Protein AF-A0A820SQB2-F1 (afdb_monomer_lite)

Foldseek 3Di:
DEAEAEAEPPDDPVRSVVSVVVVVVVCVVVVNPYDYHYHYQPDQPQVVQVVVVHGNDDDDDVVVVPDPVPPDFQKKWKWWWACVVVRTDIDTDDIHPRDDPVVDDLQTWMWIDRPVDIDIDHRVNHDPVRVVCRVVVNVVVD

Radius of gyration: 19.76 Å; chains: 1; bounding box: 41×33×50 Å

InterPro domains:
  IPR007122 Villin/Gelsolin [PTHR11977] (5-141)
  IPR007123 Gelsolin-like domain [PF00626] (3-49)
  IPR007123 Gelsolin-like domain [PF00626] (102-141)
  IPR029006 ADF-H/Gelsolin-like domain superfamily [G3DSA:3.40.20.10] (2-68)
  IPR029006 ADF-H/Gelsolin-like domain superfamily [G3DSA:3.40.20.10] (69-142)

Structure (mmCIF, N/CA/C/O backbone):
data_AF-A0A820SQB2-F1
#
_entry.id   AF-A0A820SQB2-F1
#
loop_
_atom_site.group_PDB
_atom_site.id
_atom_site.type_symbol
_atom_site.label_atom_id
_atom_site.label_alt_id
_atom_site.label_comp_id
_atom_site.label_asym_id
_atom_site.label_entity_id
_atom_site.label_seq_id
_atom_site.pdbx_PDB_ins_code
_atom_site.Cartn_x
_atom_site.Cartn_y
_atom_site.Cartn_z
_atom_site.occupancy
_atom_site.B_iso_or_equiv
_atom_site.auth_seq_id
_atom_site.auth_comp_id
_atom_site.auth_asym_id
_atom_site.auth_atom_id
_atom_site.pdbx_PDB_model_num
ATOM 1 N N . LEU A 1 1 ? -8.828 -17.509 5.887 1.00 84.75 1 LEU A N 1
ATOM 2 C CA . LEU A 1 1 ? -7.996 -16.312 6.184 1.00 84.75 1 LEU A CA 1
ATOM 3 C C . LEU A 1 1 ? -8.934 -15.276 6.796 1.00 84.75 1 LEU A C 1
ATOM 5 O O . LEU A 1 1 ? -10.084 -15.296 6.402 1.00 84.75 1 LEU A O 1
ATOM 9 N N . ILE A 1 2 ? -8.530 -14.451 7.766 1.00 91.88 2 ILE A N 1
ATOM 10 C CA . ILE A 1 2 ? -9.447 -13.458 8.368 1.00 91.88 2 ILE A CA 1
ATOM 11 C C . ILE A 1 2 ? -8.832 -12.067 8.264 1.00 91.88 2 ILE A C 1
ATOM 13 O O . ILE A 1 2 ? -7.654 -11.896 8.581 1.00 91.88 2 ILE A O 1
ATOM 17 N N . LEU A 1 3 ? -9.624 -11.099 7.815 1.00 93.12 3 LEU A N 1
ATOM 18 C CA . LEU A 1 3 ? -9.307 -9.676 7.794 1.00 93.12 3 LEU A CA 1
ATOM 19 C C . LEU A 1 3 ? -10.156 -8.983 8.860 1.00 93.12 3 LEU A C 1
ATOM 21 O O . LEU A 1 3 ? -11.375 -8.954 8.745 1.00 93.12 3 LEU A O 1
ATOM 25 N N . HIS A 1 4 ? -9.515 -8.422 9.884 1.00 95.38 4 HIS A N 1
ATOM 26 C CA . HIS A 1 4 ? -10.213 -7.611 10.878 1.00 95.38 4 HIS A CA 1
ATOM 27 C C . HIS A 1 4 ? -10.085 -6.133 10.522 1.00 95.38 4 HIS A C 1
ATOM 29 O O . HIS A 1 4 ? -8.970 -5.626 10.392 1.00 95.38 4 HIS A O 1
ATOM 35 N N . GLN A 1 5 ? -11.215 -5.444 10.406 1.00 96.56 5 GLN A N 1
ATOM 36 C CA . GLN A 1 5 ? -11.282 -3.990 10.478 1.00 96.56 5 GLN A CA 1
ATOM 37 C C . GLN A 1 5 ? -11.629 -3.619 11.916 1.00 96.56 5 GLN A C 1
ATOM 39 O O . GLN A 1 5 ? -12.672 -4.030 12.404 1.00 96.56 5 GLN A O 1
ATOM 44 N N . TRP A 1 6 ? -10.791 -2.833 12.586 1.00 96.00 6 TRP A N 1
ATOM 45 C CA . TRP A 1 6 ? -11.066 -2.363 13.943 1.00 96.00 6 TRP A CA 1
ATOM 46 C C . TRP A 1 6 ? -11.337 -0.857 13.939 1.00 96.00 6 TRP A C 1
ATOM 48 O O . TRP A 1 6 ? -10.507 -0.078 13.470 1.00 96.00 6 TRP A O 1
ATOM 58 N N . ASN A 1 7 ? -12.496 -0.449 14.453 1.00 96.69 7 ASN A N 1
ATOM 59 C CA . ASN A 1 7 ? -12.947 0.937 14.486 1.00 96.69 7 ASN A CA 1
ATOM 60 C C . ASN A 1 7 ? -12.817 1.509 15.903 1.00 96.69 7 ASN A C 1
ATOM 62 O O . ASN A 1 7 ? -13.548 1.126 16.816 1.00 96.69 7 ASN A O 1
ATOM 66 N N . GLY A 1 8 ? -11.933 2.494 16.078 1.00 94.81 8 GLY A N 1
ATOM 67 C CA . GLY A 1 8 ? -11.809 3.220 17.343 1.00 94.81 8 GLY A CA 1
ATOM 68 C C . GLY A 1 8 ? -13.084 3.989 17.698 1.00 94.81 8 GLY A C 1
ATOM 69 O O . GLY A 1 8 ? -13.800 4.475 16.815 1.00 94.81 8 GLY A O 1
ATOM 70 N N . LYS A 1 9 ? -13.343 4.189 18.993 1.00 94.00 9 LYS A N 1
ATOM 71 C CA . LYS A 1 9 ? -14.559 4.844 19.511 1.00 94.00 9 LYS A CA 1
ATOM 72 C C . LYS A 1 9 ? -14.771 6.262 18.976 1.00 94.00 9 LYS A C 1
ATOM 74 O O . LYS A 1 9 ? -15.898 6.751 18.932 1.00 94.00 9 LYS A O 1
ATOM 79 N N . LYS A 1 10 ? -13.686 6.940 18.604 1.00 94.62 10 LYS A N 1
ATOM 80 C CA . LYS A 1 10 ? -13.683 8.306 18.064 1.00 94.62 10 LYS A CA 1
ATOM 81 C C . LYS A 1 10 ? -13.344 8.388 16.573 1.00 94.62 10 LYS A C 1
ATOM 83 O O . LYS A 1 10 ? -13.247 9.496 16.067 1.00 94.62 10 LYS A O 1
ATOM 88 N N . SER A 1 11 ? -13.217 7.252 15.882 1.00 93.12 11 SER A N 1
ATOM 89 C CA . SER A 1 11 ? -13.005 7.243 14.429 1.00 93.12 11 SER A CA 1
ATOM 90 C C . SER A 1 11 ? -14.193 7.864 13.691 1.00 93.12 11 SER A C 1
ATOM 92 O O . SER A 1 11 ? -15.359 7.584 13.991 1.00 93.12 11 SER A O 1
ATOM 94 N N . SER A 1 12 ? -13.886 8.701 12.711 1.00 93.31 12 SER A N 1
ATOM 95 C CA . SER A 1 12 ? -14.839 9.358 11.828 1.00 93.31 12 SER A CA 1
ATOM 96 C C . SER A 1 12 ? -15.462 8.377 10.829 1.00 93.31 12 SER A C 1
ATOM 98 O O . SER A 1 12 ? -14.908 7.326 10.495 1.00 93.31 12 SER A O 1
ATOM 100 N N . GLY A 1 13 ? -16.619 8.745 10.270 1.00 94.38 13 GLY A N 1
ATOM 101 C CA . GLY A 1 13 ? -17.256 7.949 9.216 1.00 94.38 13 GLY A CA 1
ATOM 102 C C . GLY A 1 13 ? -16.384 7.792 7.962 1.00 94.38 13 GLY A C 1
ATOM 103 O O . GLY A 1 13 ? -16.439 6.755 7.305 1.00 94.38 13 GLY A O 1
ATOM 104 N N . GLN A 1 14 ? -15.545 8.786 7.648 1.00 91.94 14 GLN A N 1
ATOM 105 C CA . GLN A 1 14 ? -14.647 8.730 6.492 1.00 91.94 14 GLN A CA 1
ATOM 106 C C . GLN A 1 14 ? -13.519 7.713 6.686 1.00 91.94 14 GLN A C 1
ATOM 108 O O . GLN A 1 14 ? -13.209 6.972 5.754 1.00 91.94 14 GLN A O 1
ATOM 113 N N . GLU A 1 15 ? -12.921 7.647 7.876 1.00 91.81 15 GLU A N 1
ATOM 114 C CA . GLU A 1 15 ? -11.881 6.661 8.192 1.00 91.81 15 GLU A CA 1
ATOM 115 C C . GLU A 1 15 ? -12.437 5.240 8.142 1.00 91.81 15 GLU A C 1
ATOM 117 O O . GLU A 1 15 ? -11.877 4.383 7.459 1.00 91.81 15 GLU A O 1
ATOM 122 N N . ARG A 1 16 ? -13.594 5.016 8.780 1.00 96.31 16 ARG A N 1
ATOM 123 C CA . ARG A 1 16 ? -14.289 3.719 8.774 1.00 96.31 16 ARG A CA 1
ATOM 124 C C . ARG A 1 16 ? -14.620 3.261 7.352 1.00 96.31 16 ARG A C 1
ATOM 126 O O . ARG A 1 16 ? -14.441 2.090 7.024 1.00 96.31 16 ARG A O 1
ATOM 133 N N . LEU A 1 17 ? -15.070 4.184 6.498 1.00 94.94 17 LEU A N 1
ATOM 134 C CA . LEU A 1 17 ? -15.392 3.896 5.100 1.00 94.94 17 LEU A CA 1
ATOM 135 C C . LEU A 1 17 ? -14.139 3.576 4.272 1.00 94.94 17 LEU A C 1
ATOM 137 O O . LEU A 1 17 ? -14.150 2.629 3.489 1.00 94.94 17 LEU A O 1
ATOM 141 N N . LYS A 1 18 ? -13.047 4.331 4.450 1.00 92.31 18 LYS A N 1
ATOM 142 C CA . LYS A 1 18 ? -11.770 4.051 3.772 1.00 92.31 18 LYS A CA 1
ATOM 143 C C . LYS A 1 18 ? -11.194 2.698 4.192 1.00 92.31 18 LYS A C 1
ATOM 145 O O . LYS A 1 18 ? -10.744 1.952 3.325 1.00 92.31 18 LYS A O 1
ATOM 150 N N . ALA A 1 19 ? -11.254 2.362 5.481 1.00 93.94 19 ALA A N 1
ATOM 151 C CA . ALA A 1 19 ? -10.852 1.050 5.983 1.00 93.94 19 ALA A CA 1
ATOM 152 C C . ALA A 1 19 ? -11.690 -0.072 5.345 1.00 93.94 19 ALA A C 1
ATOM 154 O O . ALA A 1 19 ? -11.127 -1.038 4.832 1.00 93.94 19 ALA A O 1
ATOM 155 N N . ALA A 1 20 ? -13.012 0.108 5.261 1.00 94.62 20 ALA A N 1
ATOM 156 C CA . ALA A 1 20 ? -13.904 -0.861 4.625 1.00 94.62 20 ALA A CA 1
ATOM 157 C C . ALA A 1 20 ? -13.602 -1.049 3.130 1.00 94.62 20 ALA A C 1
ATOM 159 O O . ALA A 1 20 ? -13.560 -2.181 2.644 1.00 94.62 20 ALA A O 1
ATOM 160 N N . PHE A 1 21 ? -13.335 0.038 2.394 1.00 94.25 21 PHE A N 1
ATOM 161 C CA . PHE A 1 21 ? -12.9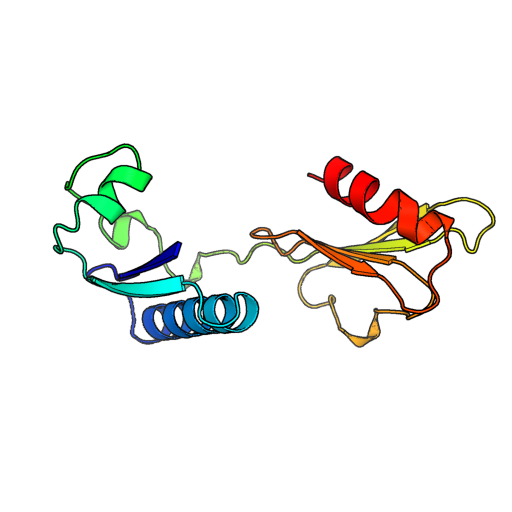09 -0.056 0.995 1.00 94.25 21 PHE A CA 1
ATOM 162 C C . PHE A 1 21 ? -11.593 -0.815 0.839 1.00 94.25 21 PHE A C 1
ATOM 164 O O . PHE A 1 21 ? -11.466 -1.620 -0.082 1.00 94.25 21 PHE A O 1
ATOM 171 N N . TYR A 1 22 ? -10.639 -0.602 1.744 1.00 91.12 22 TYR A N 1
ATOM 172 C CA . TYR A 1 22 ? -9.369 -1.316 1.718 1.00 91.12 22 TYR A CA 1
ATOM 173 C C . TYR A 1 22 ? -9.542 -2.815 1.997 1.00 91.12 22 TYR A C 1
ATOM 175 O O . TYR A 1 22 ? -9.034 -3.643 1.242 1.00 91.12 22 TYR A O 1
ATOM 183 N N . CYS A 1 23 ? -10.321 -3.181 3.021 1.00 93.19 23 CYS A N 1
ATOM 184 C CA . CYS A 1 23 ? -10.642 -4.579 3.315 1.00 93.19 23 CYS A CA 1
ATOM 185 C C . CYS A 1 23 ? -11.320 -5.270 2.128 1.00 93.19 23 CYS A C 1
ATOM 187 O O . CYS A 1 23 ? -10.956 -6.395 1.796 1.00 93.19 23 CYS A O 1
ATOM 189 N N . ARG A 1 24 ? -12.248 -4.582 1.453 1.00 90.94 24 ARG A N 1
ATOM 190 C CA . ARG A 1 24 ? -12.911 -5.096 0.251 1.00 90.94 24 ARG A CA 1
ATOM 191 C C . ARG A 1 24 ? -11.943 -5.290 -0.916 1.00 90.94 24 ARG A C 1
ATOM 193 O O . ARG A 1 24 ? -11.990 -6.327 -1.564 1.00 90.94 24 ARG A O 1
ATOM 200 N N . ALA A 1 25 ? -11.063 -4.325 -1.179 1.00 89.44 25 ALA A N 1
ATOM 201 C CA . ALA A 1 25 ? -10.074 -4.448 -2.249 1.00 89.44 25 ALA A CA 1
ATOM 202 C C . ALA A 1 25 ? -9.135 -5.646 -2.018 1.00 89.44 25 ALA A C 1
ATOM 204 O O . ALA A 1 25 ? -8.875 -6.417 -2.941 1.00 89.44 25 ALA A O 1
ATOM 205 N N . LEU A 1 26 ? -8.688 -5.847 -0.772 1.00 88.94 26 LEU A N 1
ATOM 206 C CA . LEU A 1 26 ? -7.881 -7.008 -0.387 1.00 88.94 26 LEU A CA 1
ATOM 207 C C . LEU A 1 26 ? -8.647 -8.331 -0.502 1.00 88.94 26 LEU A C 1
ATOM 209 O O . LEU A 1 26 ? -8.058 -9.349 -0.868 1.00 88.94 26 LEU A O 1
ATOM 213 N N . ASP A 1 27 ? -9.934 -8.339 -0.162 1.00 90.69 27 ASP A N 1
ATOM 214 C CA . ASP A 1 27 ? -10.800 -9.506 -0.324 1.00 90.69 27 ASP A CA 1
ATOM 215 C C . ASP A 1 27 ? -10.953 -9.895 -1.805 1.00 90.69 27 ASP A C 1
ATOM 217 O O . ASP A 1 27 ? -10.729 -11.050 -2.178 1.00 90.69 27 ASP A O 1
ATOM 221 N N . GLU A 1 28 ? -11.215 -8.913 -2.674 1.00 90.00 28 GLU A N 1
ATOM 222 C CA . GLU A 1 28 ? -11.314 -9.091 -4.127 1.00 90.00 28 GLU A CA 1
ATOM 223 C C . GLU A 1 28 ? -9.992 -9.604 -4.733 1.00 90.00 28 GLU A C 1
ATOM 225 O O . GLU A 1 28 ? -9.995 -10.574 -5.498 1.00 90.00 28 GLU A O 1
ATOM 230 N N . GLU A 1 29 ? -8.846 -9.035 -4.341 1.00 88.69 29 GLU A N 1
ATOM 231 C CA . GLU A 1 29 ? -7.517 -9.495 -4.774 1.00 88.69 29 GLU A CA 1
ATOM 232 C C . GLU A 1 29 ? -7.247 -10.948 -4.351 1.00 88.69 29 GLU A C 1
ATOM 234 O O . GLU A 1 29 ? -6.681 -11.750 -5.103 1.00 88.69 29 GLU A O 1
ATOM 239 N N . ARG A 1 30 ? -7.713 -11.316 -3.155 1.00 90.50 30 ARG A N 1
ATOM 240 C CA . ARG A 1 30 ? -7.592 -12.666 -2.597 1.00 90.50 30 ARG A CA 1
ATOM 241 C C . ARG A 1 30 ? -8.761 -13.573 -2.980 1.00 90.50 30 ARG A C 1
ATOM 243 O O . ARG A 1 30 ? -8.873 -14.664 -2.423 1.00 90.50 30 ARG A O 1
ATOM 250 N N . ARG A 1 31 ? -9.575 -13.174 -3.965 1.00 89.88 31 ARG A N 1
ATOM 251 C CA . ARG A 1 31 ? -10.666 -13.964 -4.560 1.00 89.88 31 ARG A CA 1
ATOM 252 C C . ARG A 1 31 ? -11.720 -14.432 -3.547 1.00 89.88 31 ARG A C 1
ATOM 254 O O . ARG A 1 31 ? -12.200 -15.559 -3.657 1.00 89.88 31 ARG A O 1
ATOM 261 N N . GLY A 1 32 ? -12.052 -13.610 -2.553 1.00 87.50 32 GLY A N 1
ATOM 262 C CA . GLY A 1 32 ? -13.067 -13.946 -1.546 1.00 87.50 32 GLY A CA 1
ATOM 263 C C . GLY A 1 32 ? -12.624 -14.993 -0.516 1.00 87.50 32 GLY A C 1
ATOM 264 O O . GLY A 1 32 ? -13.454 -15.560 0.189 1.00 87.50 32 GLY A O 1
ATOM 265 N N . LEU A 1 33 ? -11.331 -15.339 -0.467 1.00 88.19 33 LEU A N 1
ATOM 266 C CA . LEU A 1 33 ? -10.791 -16.296 0.509 1.00 88.19 33 LEU A CA 1
ATOM 267 C C . LEU A 1 33 ? -10.744 -15.765 1.956 1.00 88.19 33 LEU A C 1
ATOM 269 O O . LEU A 1 33 ? -10.785 -16.581 2.889 1.00 88.19 33 LEU A O 1
ATOM 273 N N . PRO A 1 34 ? -10.541 -14.457 2.196 1.00 91.44 34 PRO A N 1
ATOM 274 C CA . PRO A 1 34 ? -10.678 -13.897 3.527 1.00 91.44 34 PRO A CA 1
ATOM 275 C C . PRO A 1 34 ? -12.135 -13.7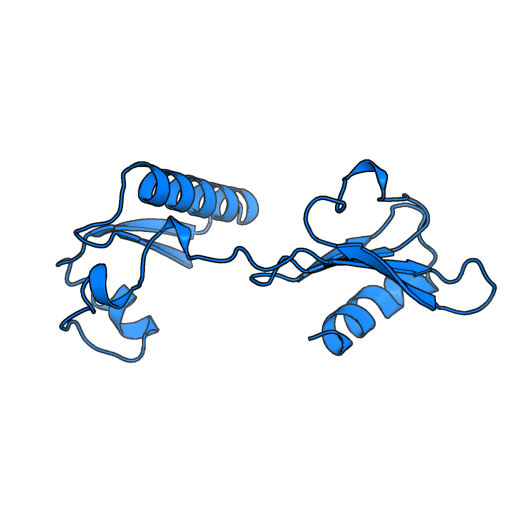58 3.988 1.00 91.44 34 PRO A C 1
ATOM 277 O O . PRO A 1 34 ? -12.997 -13.306 3.255 1.00 91.44 34 PRO A O 1
ATOM 280 N N . GLU A 1 35 ? -12.387 -14.045 5.260 1.00 92.50 35 GLU A N 1
ATOM 281 C CA . GLU A 1 35 ? -13.569 -13.552 5.968 1.00 92.50 35 GLU A CA 1
ATOM 282 C C . GLU A 1 35 ? -13.262 -12.150 6.513 1.00 92.50 35 GLU A C 1
ATOM 284 O O . GLU A 1 35 ? -12.244 -11.967 7.190 1.00 92.50 35 GLU A O 1
ATOM 289 N N . VAL A 1 36 ? -14.104 -11.158 6.208 1.00 93.56 36 VAL A N 1
ATOM 290 C CA . VAL A 1 36 ? -13.958 -9.785 6.716 1.00 93.56 36 VAL A CA 1
ATOM 291 C C . VAL A 1 36 ? -14.824 -9.607 7.962 1.00 93.56 36 VAL A C 1
ATOM 293 O O . VAL A 1 36 ? -16.046 -9.708 7.886 1.00 93.56 36 VAL A O 1
ATOM 296 N N . ILE A 1 37 ? -14.193 -9.306 9.096 1.00 95.75 37 ILE A N 1
ATOM 297 C CA . ILE A 1 37 ? -14.851 -9.058 10.384 1.00 95.75 37 ILE A CA 1
ATOM 298 C C . ILE A 1 37 ? -14.622 -7.597 10.770 1.00 95.75 37 ILE A C 1
ATOM 300 O O . ILE A 1 37 ? -13.482 -7.140 10.849 1.00 95.75 37 ILE A O 1
ATOM 304 N N . VAL A 1 38 ? -15.704 -6.857 11.007 1.00 96.94 38 VAL A N 1
ATOM 305 C CA . VAL A 1 38 ? -15.644 -5.475 11.498 1.00 96.94 38 VAL A CA 1
ATOM 306 C C . VAL A 1 38 ? -15.868 -5.490 13.006 1.00 96.94 38 VAL A C 1
ATOM 308 O O . VAL A 1 38 ? -16.879 -6.007 13.469 1.00 96.94 38 VAL A O 1
ATOM 311 N N . LEU A 1 39 ? -14.918 -4.929 13.744 1.00 96.44 39 LEU A N 1
ATOM 312 C CA . LEU A 1 39 ? -14.919 -4.794 15.194 1.00 96.44 39 LEU A CA 1
ATOM 313 C C . LEU A 1 39 ? -15.014 -3.315 15.569 1.00 96.44 39 LEU A C 1
ATOM 315 O O . LEU A 1 39 ? -14.402 -2.459 14.926 1.00 96.44 39 LEU A O 1
ATOM 319 N N . GLU A 1 40 ? -15.721 -3.016 16.647 1.00 95.94 40 GLU A N 1
ATOM 320 C CA . GLU A 1 40 ? -15.736 -1.706 17.290 1.00 95.94 40 GLU A CA 1
ATOM 321 C C . GLU A 1 40 ? -14.880 -1.726 18.568 1.00 95.94 40 GLU A C 1
ATOM 323 O O . GLU A 1 40 ? -14.648 -2.764 19.195 1.00 95.94 40 GLU A O 1
ATOM 328 N N . GLU A 1 41 ? -14.381 -0.563 18.989 1.00 93.12 41 GLU A N 1
ATOM 329 C CA . GLU A 1 41 ? -13.683 -0.441 20.269 1.00 93.12 41 GLU A CA 1
ATOM 330 C C . GLU A 1 41 ? -14.585 -0.885 21.430 1.00 93.12 41 GLU A C 1
ATOM 332 O O . GLU A 1 41 ? -15.630 -0.290 21.697 1.00 93.12 41 GLU A O 1
ATOM 337 N N . GLY A 1 42 ? -14.133 -1.912 22.150 1.00 90.25 42 GLY A N 1
ATOM 338 C CA . GLY A 1 42 ? -14.894 -2.579 23.206 1.00 90.25 42 GLY A CA 1
ATOM 339 C C . GLY A 1 42 ? -15.173 -4.047 22.892 1.00 90.25 42 GLY A C 1
ATOM 340 O O . GLY A 1 42 ? -15.343 -4.830 23.827 1.00 90.25 42 GLY A O 1
ATOM 341 N N . ASP A 1 43 ? -15.133 -4.437 21.615 1.00 92.31 43 ASP A N 1
ATOM 342 C CA . ASP A 1 43 ? -15.283 -5.832 21.216 1.00 92.31 43 ASP A CA 1
ATOM 343 C C . ASP A 1 43 ? -14.104 -6.674 21.725 1.00 92.31 43 ASP A C 1
ATOM 345 O O . ASP A 1 43 ? -12.920 -6.350 21.555 1.00 92.31 43 ASP A O 1
ATOM 349 N N . GLN A 1 44 ? -14.444 -7.786 22.371 1.00 91.00 44 GLN A N 1
ATOM 350 C CA . GLN A 1 44 ? -13.494 -8.694 23.015 1.00 91.00 44 GLN A CA 1
ATOM 351 C C . GLN A 1 44 ? -13.169 -9.888 22.113 1.00 91.00 44 GLN A C 1
ATOM 353 O O . GLN A 1 44 ? -13.156 -11.030 22.563 1.00 91.00 44 GLN A O 1
ATOM 358 N N . ASP A 1 45 ? -12.916 -9.631 20.828 1.00 92.62 45 ASP A N 1
ATOM 359 C CA . ASP A 1 45 ? -12.507 -10.679 19.894 1.00 92.62 45 ASP A CA 1
ATOM 360 C C . ASP A 1 45 ? -11.090 -11.171 20.235 1.00 92.62 45 ASP A C 1
ATOM 362 O O . ASP A 1 45 ? -10.084 -10.517 19.946 1.00 92.62 45 ASP A O 1
ATOM 366 N N . GLU A 1 46 ? -11.003 -12.326 20.898 1.00 90.75 46 GLU A N 1
ATOM 367 C CA . GLU A 1 46 ? -9.735 -12.897 21.370 1.00 90.75 46 GLU A CA 1
ATOM 368 C C . GLU A 1 46 ? -8.730 -13.100 20.232 1.00 90.75 46 GLU A C 1
ATOM 370 O O . GLU A 1 46 ? -7.521 -12.937 20.415 1.00 90.75 46 GLU A O 1
ATOM 375 N N . LYS A 1 47 ? -9.227 -13.431 19.038 1.00 91.38 47 LYS A N 1
ATOM 376 C CA . LYS A 1 47 ? -8.397 -13.731 17.879 1.00 91.38 47 LYS A CA 1
ATOM 377 C C . LYS A 1 47 ? -7.710 -12.473 17.360 1.00 91.38 47 LYS A C 1
ATOM 379 O O . LYS A 1 47 ? -6.499 -12.507 17.144 1.00 91.38 47 LYS A O 1
ATOM 384 N N . PHE A 1 48 ? -8.437 -11.369 17.228 1.00 92.62 48 PHE A N 1
ATOM 385 C CA . PHE A 1 48 ? -7.891 -10.058 16.900 1.00 92.62 48 PHE A CA 1
ATOM 386 C C . PHE A 1 48 ? -6.804 -9.639 17.894 1.00 92.62 48 PHE A C 1
ATOM 388 O O . PHE A 1 48 ? -5.681 -9.330 17.486 1.00 92.62 48 PHE A O 1
ATOM 395 N N . TRP A 1 49 ? -7.104 -9.691 19.196 1.00 91.06 49 TRP A N 1
ATOM 396 C CA . TRP A 1 49 ? -6.154 -9.279 20.235 1.00 91.06 49 TRP A CA 1
ATOM 397 C C . TRP A 1 49 ? -4.903 -10.170 20.275 1.00 91.06 49 TRP A C 1
ATOM 399 O O . TRP A 1 49 ? -3.792 -9.658 20.442 1.00 91.06 49 TRP A O 1
ATOM 409 N N . SER A 1 50 ? -5.045 -11.472 19.994 1.00 90.38 50 SER A N 1
ATOM 410 C CA . SER A 1 50 ? -3.914 -12.406 19.917 1.00 90.38 50 SER A CA 1
ATOM 411 C C . SER A 1 50 ? -2.866 -12.015 18.862 1.00 90.38 50 SER A C 1
ATOM 413 O O . SER A 1 50 ? -1.671 -12.244 19.070 1.00 90.38 50 SER A O 1
ATOM 415 N N . TYR A 1 51 ? -3.268 -11.361 17.761 1.00 90.50 51 TYR A N 1
ATOM 416 C CA . TYR A 1 51 ? -2.337 -10.915 16.716 1.00 90.50 51 TYR A CA 1
ATOM 417 C C . TYR A 1 51 ? -1.401 -9.801 17.184 1.00 90.50 51 TYR A C 1
ATOM 419 O O . TYR A 1 51 ? -0.266 -9.707 16.718 1.00 90.50 51 TYR A O 1
ATOM 427 N N . LEU A 1 52 ? -1.860 -8.967 18.118 1.00 88.12 52 LEU A N 1
ATOM 428 C CA . LEU A 1 52 ? -1.111 -7.820 18.632 1.00 88.12 52 LEU A CA 1
ATOM 429 C C . LEU A 1 52 ? -0.178 -8.198 19.794 1.00 88.12 52 LEU A C 1
ATOM 431 O O . LEU A 1 52 ? 0.410 -7.318 20.419 1.00 88.12 52 LEU A O 1
ATOM 435 N N . LYS A 1 53 ? -0.023 -9.504 20.077 1.00 81.44 53 LYS A N 1
ATOM 436 C CA . LYS A 1 53 ? 0.742 -10.047 21.216 1.00 81.44 53 LYS A CA 1
ATOM 437 C C . LYS A 1 53 ? 0.297 -9.462 22.568 1.00 81.44 53 LYS A C 1
ATOM 439 O O . LYS A 1 53 ? 1.095 -9.381 23.500 1.00 81.44 53 LYS A O 1
ATOM 444 N N . GLY A 1 54 ? -0.969 -9.055 22.664 1.00 70.62 54 GLY A N 1
ATOM 445 C CA . GLY A 1 54 ? -1.584 -8.460 23.847 1.00 70.62 54 GLY A CA 1
ATOM 446 C C . GLY A 1 54 ? -2.939 -9.094 24.157 1.00 70.62 54 GLY A C 1
ATOM 447 O O . GLY A 1 54 ? -3.440 -9.924 23.404 1.00 70.62 54 GLY A O 1
ATOM 448 N N . GLY A 1 55 ? -3.522 -8.712 25.291 1.00 75.44 55 GLY A N 1
ATOM 449 C CA . GLY A 1 55 ? -4.914 -9.014 25.627 1.00 75.44 55 GLY A CA 1
ATOM 450 C C . GLY A 1 55 ? -5.797 -7.785 25.434 1.00 75.44 55 GLY A C 1
ATOM 451 O O . GLY A 1 55 ? -5.291 -6.674 25.258 1.00 75.44 55 GLY A O 1
ATOM 452 N N . TYR A 1 56 ? -7.113 -7.979 25.514 1.00 77.94 56 TYR A N 1
ATOM 453 C CA . TYR A 1 56 ? -8.057 -6.867 25.595 1.00 77.94 56 TYR A CA 1
ATOM 454 C C . TYR A 1 56 ? -7.643 -5.902 26.719 1.00 77.94 56 TYR A C 1
ATOM 456 O O . TYR A 1 56 ? -7.388 -6.318 27.852 1.00 77.94 56 TYR A O 1
ATOM 464 N N . GLY A 1 57 ? -7.552 -4.610 26.409 1.00 78.94 57 GLY A N 1
ATOM 465 C CA . GLY A 1 57 ? -7.018 -3.617 27.334 1.00 78.94 57 GLY A CA 1
ATOM 466 C C . GLY A 1 57 ? -7.318 -2.184 26.915 1.00 78.94 57 GLY A C 1
ATOM 467 O O . GLY A 1 57 ? -7.948 -1.932 25.890 1.00 78.94 57 GLY A O 1
ATOM 468 N N . LYS A 1 58 ? -6.870 -1.225 27.734 1.00 83.31 58 LYS A N 1
ATOM 469 C CA . LYS A 1 58 ? -7.028 0.201 27.425 1.00 83.31 58 LYS A CA 1
ATOM 470 C C . LYS A 1 58 ? -6.279 0.543 26.138 1.00 83.31 58 LYS A C 1
ATOM 472 O O . LYS A 1 58 ? -5.065 0.363 26.062 1.00 83.31 58 LYS A O 1
ATOM 477 N N . VAL A 1 59 ? -7.007 1.090 25.173 1.00 88.69 59 VAL A N 1
ATOM 478 C CA . VAL A 1 59 ? -6.444 1.715 23.975 1.00 88.69 59 VAL A CA 1
ATOM 479 C C . VAL A 1 59 ? -6.191 3.194 24.278 1.00 88.69 59 VAL A C 1
ATOM 481 O O . VAL A 1 59 ? -6.881 3.792 25.107 1.00 88.69 59 VAL A O 1
ATOM 484 N N . LYS A 1 60 ? -5.166 3.775 23.649 1.00 90.62 60 LYS A N 1
ATOM 485 C CA . LYS A 1 60 ? -4.889 5.213 23.748 1.00 90.62 60 LYS A CA 1
ATOM 486 C C . LYS A 1 60 ? -6.089 6.021 23.264 1.00 90.62 60 LYS A C 1
ATOM 488 O O . LYS A 1 60 ? -6.797 5.605 22.348 1.00 90.62 60 LYS A O 1
ATOM 493 N N . SER A 1 61 ? -6.304 7.185 23.868 1.00 90.38 61 SER A N 1
ATOM 494 C CA . SER A 1 61 ? -7.356 8.095 23.421 1.00 90.38 61 SER A CA 1
ATOM 495 C C . SER A 1 61 ? -7.031 8.700 22.050 1.00 90.38 61 SER A C 1
ATOM 497 O O . SER A 1 61 ? -5.867 8.790 21.664 1.00 90.38 61 SER A O 1
ATOM 499 N N . ALA A 1 62 ? -8.052 9.180 21.332 1.00 87.69 62 ALA A N 1
ATOM 500 C CA . ALA A 1 62 ? -7.849 9.865 20.051 1.00 87.69 62 ALA A CA 1
ATOM 501 C C . ALA A 1 62 ? -6.915 11.081 20.175 1.00 87.69 62 ALA A C 1
ATOM 503 O O . ALA A 1 62 ? -6.068 11.286 19.318 1.00 87.69 62 ALA A O 1
ATOM 504 N N . ASN A 1 63 ? -6.986 11.823 21.287 1.00 86.69 63 ASN A N 1
ATOM 505 C CA . ASN A 1 63 ? -6.105 12.968 21.543 1.00 86.69 63 ASN A CA 1
ATOM 506 C C . ASN A 1 63 ? -4.624 12.564 21.616 1.00 86.69 63 ASN A C 1
ATOM 508 O O . ASN A 1 63 ? -3.755 13.312 21.183 1.00 86.69 63 ASN A O 1
ATOM 512 N N . GLU A 1 64 ? -4.328 11.382 22.160 1.00 88.62 64 GLU A N 1
ATOM 513 C CA . GLU A 1 64 ? -2.966 10.836 22.190 1.00 88.62 64 GLU A CA 1
ATOM 514 C C . GLU A 1 64 ? -2.501 10.331 20.813 1.00 88.62 64 GLU A C 1
ATOM 516 O O . GLU A 1 64 ? -1.310 10.075 20.634 1.00 88.62 64 GLU A O 1
ATOM 521 N N . GLY A 1 65 ? -3.423 10.168 19.858 1.00 82.75 65 GLY A N 1
ATOM 522 C CA . GLY A 1 65 ? -3.145 9.824 18.464 1.00 82.75 65 GLY A CA 1
ATOM 523 C C . GLY A 1 65 ? -2.700 11.008 17.599 1.00 82.75 65 GLY A C 1
ATOM 524 O O . GLY A 1 65 ? -2.209 10.783 16.497 1.00 82.75 65 GLY A O 1
ATOM 525 N N . GLY A 1 66 ? -2.809 12.241 18.108 1.00 84.69 66 GLY A N 1
ATOM 526 C CA . GLY A 1 66 ? -2.557 13.467 17.346 1.00 84.69 66 GLY A CA 1
ATOM 527 C C . GLY A 1 66 ? -3.792 13.951 16.581 1.00 84.69 66 GLY A C 1
ATOM 528 O O . GLY A 1 66 ? -4.844 13.316 16.614 1.00 84.69 66 GLY A O 1
ATOM 529 N N . ALA A 1 67 ? -3.681 15.111 15.931 1.00 83.38 67 ALA A N 1
ATOM 530 C CA . ALA A 1 67 ? -4.756 15.641 15.096 1.00 83.38 67 ALA A CA 1
ATOM 531 C C . ALA A 1 67 ? -4.748 14.980 13.709 1.00 83.38 67 ALA A C 1
ATOM 533 O O . ALA A 1 67 ? -3.683 14.808 13.116 1.00 83.38 67 ALA A O 1
ATOM 534 N N . ASP A 1 68 ? -5.931 14.683 13.165 1.00 81.50 68 ASP A N 1
ATOM 535 C CA . ASP A 1 68 ? -6.083 14.060 11.840 1.00 81.50 68 ASP A CA 1
ATOM 536 C C . ASP A 1 68 ? -5.351 14.854 10.739 1.00 81.50 68 ASP A C 1
ATOM 538 O O . ASP A 1 68 ? -4.720 14.271 9.856 1.00 81.50 68 ASP A O 1
ATOM 542 N N . ASP A 1 69 ? -5.361 16.188 10.842 1.00 76.50 69 ASP A N 1
ATOM 543 C CA . ASP A 1 69 ? -4.714 17.111 9.899 1.00 76.50 69 ASP A CA 1
ATOM 544 C C . ASP A 1 69 ? -3.174 17.120 9.998 1.00 76.50 69 ASP A C 1
ATOM 546 O O . ASP A 1 69 ? -2.487 17.588 9.087 1.00 76.50 69 ASP A O 1
ATOM 550 N N . GLU A 1 70 ? -2.606 16.597 11.089 1.00 71.50 70 GLU A N 1
ATOM 551 C CA . GLU A 1 70 ? -1.156 16.494 11.296 1.00 71.50 70 GLU A CA 1
ATOM 552 C C . GLU A 1 70 ? -0.573 15.175 10.765 1.00 71.50 70 GLU A C 1
ATOM 554 O O . GLU A 1 70 ? 0.655 15.030 10.678 1.00 71.50 70 GLU A O 1
ATOM 559 N N . ILE A 1 71 ? -1.424 14.219 10.366 1.00 66.06 71 ILE A N 1
ATOM 560 C CA . ILE A 1 71 ? -0.986 12.949 9.785 1.00 66.06 71 ILE A CA 1
ATOM 561 C C . ILE A 1 71 ? -0.384 13.219 8.404 1.00 66.06 71 ILE A C 1
ATOM 563 O O . ILE A 1 71 ? -1.064 13.301 7.380 1.00 66.06 71 ILE A O 1
ATOM 567 N N . LYS A 1 72 ? 0.946 13.319 8.358 1.00 63.25 72 LYS A N 1
ATOM 568 C CA . LYS A 1 72 ? 1.689 13.374 7.098 1.00 63.25 72 LYS A CA 1
ATOM 569 C C . LYS A 1 72 ? 1.541 12.033 6.390 1.00 63.25 72 LYS A C 1
ATOM 571 O O . LYS A 1 72 ? 2.104 11.029 6.822 1.00 63.25 72 LYS A O 1
ATOM 576 N N . SER A 1 73 ? 0.795 12.021 5.286 1.00 66.38 73 SER A N 1
ATOM 577 C CA . SER A 1 73 ? 0.822 10.901 4.346 1.00 66.38 73 SER A CA 1
ATOM 578 C C . SER A 1 73 ? 2.276 10.629 3.962 1.00 66.38 73 SER A C 1
ATOM 580 O O . SER A 1 73 ? 3.017 11.569 3.656 1.00 66.38 73 SER A O 1
ATOM 582 N N . ASN A 1 74 ? 2.695 9.362 4.011 1.00 73.69 74 ASN A N 1
ATOM 583 C CA . ASN A 1 74 ? 4.033 8.990 3.573 1.00 73.69 74 ASN A CA 1
ATOM 584 C C . ASN A 1 74 ? 4.249 9.504 2.146 1.00 73.69 74 ASN A C 1
ATOM 586 O O . ASN A 1 74 ? 3.454 9.237 1.241 1.00 73.69 74 ASN A O 1
ATOM 590 N N . GLU A 1 75 ? 5.314 10.283 1.962 1.00 87.00 75 GLU A N 1
ATOM 591 C CA . GLU A 1 75 ? 5.627 10.866 0.666 1.00 87.00 75 GLU A CA 1
ATOM 592 C C . GLU A 1 75 ? 5.880 9.740 -0.339 1.00 87.00 75 GLU A C 1
ATOM 594 O O . GLU A 1 75 ? 6.827 8.966 -0.196 1.00 87.00 75 GLU A O 1
ATOM 599 N N . LYS A 1 76 ? 5.033 9.664 -1.369 1.00 92.81 76 LYS A N 1
ATOM 600 C CA . LYS A 1 76 ? 5.163 8.671 -2.437 1.00 92.81 76 LYS A CA 1
ATOM 601 C C . LYS A 1 76 ? 6.485 8.868 -3.166 1.00 92.81 76 LYS A C 1
ATOM 603 O O . LYS A 1 76 ? 6.868 10.004 -3.439 1.00 92.81 76 LYS A O 1
ATOM 608 N N . ARG A 1 77 ? 7.159 7.789 -3.553 1.00 95.12 77 ARG A N 1
ATOM 609 C CA . ARG A 1 77 ? 8.393 7.849 -4.350 1.00 95.12 77 ARG A CA 1
ATOM 610 C C . ARG A 1 77 ? 8.322 6.847 -5.483 1.00 95.12 77 ARG A C 1
ATOM 612 O O . ARG A 1 77 ? 8.050 5.673 -5.262 1.00 95.12 77 ARG A O 1
ATOM 619 N N . LEU A 1 78 ? 8.578 7.312 -6.701 1.00 97.06 78 LEU A N 1
ATOM 620 C CA . LEU A 1 78 ? 8.597 6.466 -7.887 1.00 97.06 78 LEU A CA 1
ATOM 621 C C . LEU A 1 78 ? 10.018 6.366 -8.427 1.00 97.06 78 LEU A C 1
ATOM 623 O O . LEU A 1 78 ? 10.678 7.380 -8.673 1.00 97.06 78 LEU A O 1
ATOM 627 N N . TYR A 1 79 ? 10.461 5.139 -8.657 1.00 96.81 79 TYR A N 1
ATOM 628 C CA . TYR A 1 79 ? 11.756 4.815 -9.230 1.00 96.81 79 TYR A CA 1
ATOM 629 C C . TYR A 1 79 ? 11.583 4.065 -10.548 1.00 96.81 79 TYR A C 1
ATOM 631 O O . TYR A 1 79 ? 10.639 3.295 -10.704 1.00 96.81 79 TYR A O 1
ATOM 639 N N . ARG A 1 80 ? 12.519 4.265 -11.476 1.00 97.06 80 ARG A N 1
ATOM 640 C CA . ARG A 1 80 ? 12.641 3.523 -12.736 1.00 97.06 80 ARG A CA 1
ATOM 641 C C . ARG A 1 80 ? 13.902 2.669 -12.698 1.00 97.06 80 ARG A C 1
ATOM 643 O O . ARG A 1 80 ? 14.973 3.166 -12.335 1.00 97.06 80 ARG A O 1
ATOM 650 N N . LEU A 1 81 ? 13.755 1.408 -13.079 1.00 95.56 81 LEU A N 1
ATOM 651 C CA . LEU A 1 81 ? 14.815 0.435 -13.300 1.00 95.56 81 LEU A CA 1
ATOM 652 C C . LEU A 1 81 ? 14.851 0.110 -14.797 1.00 95.56 81 LEU A C 1
ATOM 654 O O . LEU A 1 81 ? 13.857 -0.373 -15.336 1.00 95.56 81 LEU A O 1
ATOM 658 N N . SER A 1 82 ? 15.967 0.427 -15.451 1.00 95.00 82 SER A N 1
ATOM 659 C CA . SER A 1 82 ? 16.118 0.282 -16.904 1.00 95.00 82 SER A CA 1
ATOM 660 C C . SER A 1 82 ? 17.564 0.002 -17.292 1.00 95.00 82 SER A C 1
ATOM 662 O O . SER A 1 82 ? 18.483 0.669 -16.799 1.00 95.00 82 SER A O 1
ATOM 664 N N . ASP A 1 83 ? 17.772 -0.938 -18.208 1.00 92.81 83 ASP A N 1
ATOM 665 C CA . ASP A 1 83 ? 19.063 -1.249 -18.823 1.00 92.81 83 ASP A CA 1
ATOM 666 C C . ASP A 1 83 ? 19.282 -0.594 -20.196 1.00 92.81 83 ASP A C 1
ATOM 668 O O . ASP A 1 83 ? 20.358 -0.752 -20.775 1.00 92.81 83 ASP A O 1
ATOM 672 N N . ALA A 1 84 ? 18.335 0.216 -20.685 1.00 89.19 84 ALA A N 1
ATOM 673 C CA . ALA A 1 84 ? 18.336 0.786 -22.039 1.00 89.19 84 ALA A CA 1
ATOM 674 C C . ALA A 1 84 ? 19.606 1.583 -22.405 1.00 89.19 84 ALA A C 1
ATOM 676 O O . ALA A 1 84 ? 19.911 1.796 -23.575 1.00 89.19 84 ALA A O 1
ATOM 677 N N . SER A 1 85 ? 20.376 2.022 -21.406 1.00 86.81 85 SER A N 1
ATOM 678 C CA . SER A 1 85 ? 21.666 2.697 -21.603 1.00 86.81 85 SER A CA 1
ATOM 679 C C . SER A 1 85 ? 22.878 1.759 -21.739 1.00 86.81 85 SER A C 1
ATOM 681 O O . SER A 1 85 ? 24.011 2.231 -21.678 1.00 86.81 85 SER A O 1
ATOM 683 N N . GLY A 1 86 ? 22.657 0.447 -21.855 1.00 86.56 86 GLY A N 1
ATOM 684 C CA . GLY A 1 86 ? 23.691 -0.597 -21.872 1.00 86.56 86 GLY A CA 1
ATOM 685 C C . GLY A 1 86 ? 24.133 -1.073 -20.482 1.00 86.56 86 GLY A C 1
ATOM 686 O O . GLY A 1 86 ? 24.876 -2.042 -20.363 1.00 86.56 86 GLY A O 1
ATOM 687 N N . MET A 1 87 ? 23.666 -0.413 -19.421 1.00 88.69 87 MET A N 1
ATOM 688 C CA . MET A 1 87 ? 23.875 -0.803 -18.030 1.00 88.69 87 MET A CA 1
ATOM 689 C C . MET A 1 87 ? 22.596 -0.539 -17.243 1.00 88.69 87 MET A C 1
ATOM 691 O O . MET A 1 87 ? 21.953 0.498 -17.437 1.00 88.69 87 MET A O 1
ATOM 695 N N . LEU A 1 88 ? 22.276 -1.457 -16.333 1.00 90.25 88 LEU A N 1
ATOM 696 C CA . LEU A 1 88 ? 21.122 -1.370 -15.450 1.00 90.25 88 LEU A CA 1
ATOM 697 C C . LEU A 1 88 ? 21.238 -0.149 -14.526 1.00 90.25 88 LEU A C 1
ATOM 699 O O . LEU A 1 88 ? 22.200 -0.013 -13.767 1.00 90.25 88 LEU A O 1
ATOM 703 N N . LYS A 1 89 ? 20.258 0.753 -14.593 1.00 93.75 89 LYS A N 1
ATOM 704 C CA . LYS A 1 89 ? 20.200 1.983 -13.796 1.00 93.75 89 LYS A CA 1
ATOM 705 C C . LYS A 1 89 ? 18.916 2.030 -12.989 1.00 93.75 89 LYS A C 1
ATOM 707 O O . LYS A 1 89 ? 17.831 1.888 -13.538 1.00 93.75 89 LYS A O 1
ATOM 712 N N . PHE A 1 90 ? 19.064 2.324 -11.702 1.00 94.12 90 PHE A N 1
ATOM 713 C CA . PHE A 1 90 ? 17.965 2.564 -10.777 1.00 94.12 90 PHE A CA 1
ATOM 714 C C . PHE A 1 90 ? 17.948 4.039 -10.375 1.00 94.12 90 PHE A C 1
ATOM 716 O O . PHE A 1 90 ? 18.945 4.552 -9.864 1.00 94.12 90 PHE A O 1
ATOM 723 N N . ARG A 1 91 ? 16.855 4.753 -10.662 1.00 94.88 91 ARG A N 1
ATOM 724 C CA . ARG A 1 91 ? 16.758 6.202 -10.419 1.00 94.88 91 ARG A CA 1
ATOM 725 C C . ARG A 1 91 ? 15.378 6.594 -9.931 1.00 94.88 91 ARG A C 1
ATOM 727 O O . ARG A 1 91 ? 14.383 6.136 -10.482 1.00 94.88 91 ARG A O 1
ATOM 734 N N . ARG A 1 92 ? 15.324 7.506 -8.961 1.00 96.06 92 ARG A N 1
ATOM 735 C CA . ARG A 1 92 ? 14.079 8.178 -8.578 1.00 96.06 92 ARG A CA 1
ATOM 736 C C . ARG A 1 92 ? 13.668 9.141 -9.686 1.00 96.06 92 ARG A C 1
ATOM 738 O O . ARG A 1 92 ? 14.502 9.918 -10.146 1.00 96.06 92 ARG A O 1
ATOM 745 N N . ILE A 1 93 ? 12.406 9.091 -10.090 1.00 97.06 93 ILE A N 1
ATOM 746 C CA . ILE A 1 93 ? 11.867 9.912 -11.180 1.00 97.06 93 ILE A CA 1
ATOM 747 C C . ILE A 1 93 ? 10.741 10.851 -10.739 1.00 97.06 93 ILE A C 1
ATOM 749 O O . ILE A 1 93 ? 10.484 11.824 -11.436 1.00 97.06 93 ILE A O 1
ATOM 753 N N . ALA A 1 94 ? 10.089 10.587 -9.602 1.00 96.50 94 ALA A N 1
ATOM 754 C CA . ALA A 1 94 ? 9.070 11.468 -9.033 1.00 96.50 94 ALA A CA 1
ATOM 755 C C . ALA A 1 94 ? 8.898 11.243 -7.525 1.00 96.50 94 ALA A C 1
ATOM 757 O O . ALA A 1 94 ? 9.227 10.168 -7.007 1.00 96.50 94 ALA A O 1
ATOM 758 N N . THR A 1 95 ? 8.361 12.253 -6.840 1.00 95.12 95 THR A N 1
ATOM 759 C CA . THR A 1 95 ? 8.020 12.230 -5.411 1.00 95.12 95 THR A CA 1
ATOM 760 C C . THR A 1 95 ? 6.696 12.946 -5.149 1.00 95.12 95 THR A C 1
ATOM 76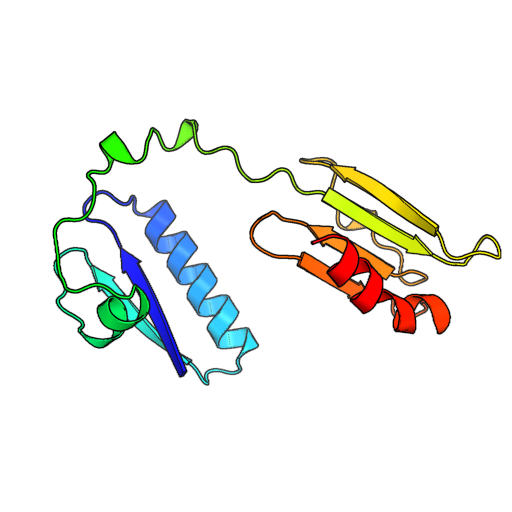2 O O . THR A 1 95 ? 6.302 13.815 -5.922 1.00 95.12 95 THR A O 1
ATOM 765 N N . GLY A 1 96 ? 6.001 12.582 -4.071 1.00 91.25 96 GLY A N 1
ATOM 766 C CA . GLY A 1 96 ? 4.776 13.248 -3.628 1.00 91.25 96 GLY A CA 1
ATOM 767 C C . GLY A 1 96 ? 3.690 13.290 -4.709 1.00 91.25 96 GLY A C 1
ATOM 768 O O . GLY A 1 96 ? 3.304 12.257 -5.261 1.00 91.25 96 GLY A O 1
ATOM 769 N N . GLU A 1 97 ? 3.197 14.493 -5.004 1.00 90.25 97 GLU A N 1
ATOM 770 C CA . GLU A 1 97 ? 2.124 14.744 -5.979 1.00 90.25 97 GLU A CA 1
ATOM 771 C C . GLU A 1 97 ? 2.570 14.614 -7.446 1.00 90.25 97 GLU A C 1
ATOM 773 O O . GLU A 1 97 ? 1.738 14.452 -8.344 1.00 90.25 97 GLU A O 1
ATOM 778 N N . ASP A 1 98 ? 3.879 14.612 -7.712 1.00 94.69 98 ASP A N 1
ATOM 779 C CA . ASP A 1 98 ? 4.414 14.433 -9.066 1.00 94.69 98 ASP A CA 1
ATOM 780 C C . ASP A 1 98 ? 4.385 12.971 -9.525 1.00 94.69 98 ASP A C 1
ATOM 782 O O . ASP A 1 98 ? 4.583 12.676 -10.707 1.00 94.69 98 ASP A O 1
ATOM 786 N N . VAL A 1 99 ? 4.095 12.032 -8.619 1.00 95.44 99 VAL A N 1
ATOM 787 C CA . VAL A 1 99 ? 3.907 10.621 -8.960 1.00 95.44 99 VAL A CA 1
ATOM 788 C C . VAL A 1 99 ? 2.607 10.454 -9.749 1.00 95.44 99 VAL A C 1
ATOM 790 O O . VAL A 1 99 ? 1.508 10.433 -9.196 1.00 95.44 99 VAL A O 1
ATOM 793 N N . ARG A 1 100 ? 2.735 10.301 -11.070 1.00 94.06 100 ARG A N 1
ATOM 794 C CA . ARG A 1 100 ? 1.609 10.176 -12.007 1.00 94.06 100 ARG A CA 1
ATOM 795 C C . ARG A 1 100 ? 1.690 8.878 -12.800 1.00 94.06 100 ARG A C 1
ATOM 797 O O . ARG A 1 100 ? 2.768 8.454 -13.207 1.00 94.06 100 ARG A O 1
ATOM 804 N N . ARG A 1 101 ? 0.529 8.290 -13.114 1.00 93.88 101 ARG A N 1
ATOM 805 C CA . ARG A 1 101 ? 0.420 7.081 -13.956 1.00 93.88 101 ARG A CA 1
ATOM 806 C C . ARG A 1 101 ? 1.106 7.242 -15.318 1.00 93.88 101 ARG A C 1
ATOM 808 O O . ARG A 1 101 ? 1.635 6.274 -15.848 1.00 93.88 101 ARG A O 1
ATOM 815 N N . THR A 1 102 ? 1.109 8.452 -15.873 1.00 96.56 102 THR A N 1
ATOM 816 C CA . THR A 1 102 ? 1.732 8.778 -17.166 1.00 96.56 102 THR A CA 1
ATOM 817 C C . THR A 1 102 ? 3.254 8.623 -17.178 1.00 96.56 102 THR A C 1
ATOM 819 O O . THR A 1 102 ? 3.840 8.651 -18.251 1.00 96.56 102 THR A O 1
ATOM 822 N N . LEU A 1 103 ? 3.896 8.470 -16.014 1.00 97.00 103 LEU A N 1
ATOM 823 C CA . LEU A 1 103 ? 5.334 8.208 -15.906 1.00 97.00 103 LEU A CA 1
ATOM 824 C C . LEU A 1 103 ? 5.700 6.736 -16.145 1.00 97.00 103 LEU A C 1
ATOM 826 O O . LEU A 1 103 ? 6.881 6.436 -16.300 1.00 97.00 103 LEU A O 1
ATOM 830 N N . LEU A 1 104 ? 4.720 5.824 -16.149 1.00 96.94 104 LEU A N 1
ATOM 831 C CA . LEU A 1 104 ? 4.953 4.399 -16.377 1.00 96.94 104 LEU A CA 1
ATOM 832 C C . LEU A 1 104 ? 5.143 4.115 -17.872 1.00 96.94 104 LEU A C 1
ATOM 834 O O . LEU A 1 104 ? 4.272 4.421 -18.686 1.00 96.94 104 LEU A O 1
ATOM 838 N N . ASP A 1 105 ? 6.259 3.473 -18.211 1.00 96.12 105 ASP A N 1
ATOM 839 C CA . ASP A 1 105 ? 6.615 3.061 -19.572 1.00 96.12 105 ASP A CA 1
ATOM 840 C C . ASP A 1 105 ? 6.622 1.531 -19.675 1.00 96.12 105 ASP A C 1
ATOM 842 O O . ASP A 1 105 ? 7.304 0.847 -18.919 1.00 96.12 105 ASP A O 1
ATOM 846 N N . SER A 1 106 ? 5.890 0.969 -20.642 1.00 96.38 106 SER A N 1
ATOM 847 C CA . SER A 1 106 ? 5.812 -0.487 -20.846 1.00 96.38 106 SER A CA 1
ATOM 848 C C . SER A 1 106 ? 7.150 -1.154 -21.160 1.00 96.38 106 SER A C 1
ATOM 850 O O . SER A 1 106 ? 7.213 -2.380 -21.091 1.00 96.38 106 SER A O 1
ATOM 852 N N . ASN A 1 107 ? 8.189 -0.389 -21.490 1.00 96.31 107 ASN A N 1
ATOM 853 C CA . ASN A 1 107 ? 9.522 -0.892 -21.799 1.00 96.31 107 ASN A CA 1
ATOM 854 C C . ASN A 1 107 ? 10.443 -1.047 -20.579 1.00 96.31 107 ASN A C 1
ATOM 856 O O . ASN A 1 107 ? 11.548 -1.536 -20.762 1.00 96.31 107 ASN A O 1
ATOM 860 N N . ASP A 1 108 ? 10.019 -0.685 -19.361 1.00 96.19 108 ASP A N 1
ATOM 861 C CA . ASP A 1 108 ? 10.879 -0.742 -18.166 1.00 96.19 108 ASP A CA 1
ATOM 862 C C . ASP A 1 108 ? 10.150 -1.243 -16.913 1.00 96.19 108 ASP A C 1
ATOM 864 O O . ASP A 1 108 ? 8.943 -1.499 -16.909 1.00 96.19 108 ASP A O 1
ATOM 868 N N . VAL A 1 109 ? 10.900 -1.374 -15.819 1.00 97.06 109 VAL A N 1
ATOM 869 C CA . VAL A 1 109 ? 10.380 -1.701 -14.489 1.00 97.06 109 VAL A CA 1
ATOM 870 C C . VAL A 1 109 ? 10.324 -0.445 -13.624 1.00 97.06 109 VAL A C 1
ATOM 872 O O . VAL A 1 109 ? 11.212 0.407 -13.667 1.00 97.06 109 VAL A O 1
ATOM 875 N N . PHE A 1 110 ? 9.289 -0.340 -12.796 1.00 97.50 110 PHE A N 1
ATOM 876 C CA . PHE A 1 110 ? 9.099 0.770 -11.873 1.00 97.50 110 PHE A CA 1
ATOM 877 C C . PHE A 1 110 ? 8.855 0.260 -10.456 1.00 97.50 110 PHE A C 1
ATOM 879 O O . PHE A 1 110 ? 8.171 -0.741 -10.254 1.00 97.50 110 PHE A O 1
ATOM 886 N N . ILE A 1 111 ? 9.416 0.960 -9.474 1.00 96.62 111 ILE A N 1
ATOM 887 C CA . ILE A 1 111 ? 9.228 0.675 -8.050 1.00 96.62 111 ILE A CA 1
ATOM 888 C C . ILE A 1 111 ? 8.532 1.887 -7.437 1.00 96.62 111 ILE A C 1
ATOM 890 O O . ILE A 1 111 ? 9.079 2.990 -7.453 1.00 96.62 111 ILE A O 1
ATOM 894 N N . LEU A 1 112 ? 7.310 1.684 -6.951 1.00 95.50 112 LEU A N 1
ATOM 895 C CA . LEU A 1 112 ? 6.508 2.689 -6.268 1.00 95.50 112 LEU A CA 1
ATOM 896 C C . L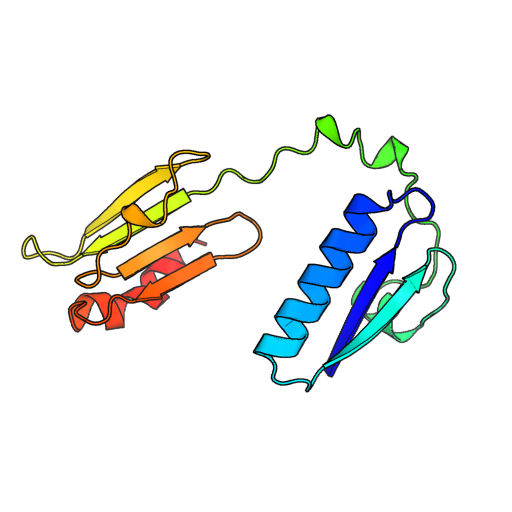EU A 1 112 ? 6.502 2.387 -4.771 1.00 95.50 112 LEU A C 1
ATOM 898 O O . LEU A 1 112 ? 5.978 1.363 -4.345 1.00 95.50 112 LEU A O 1
ATOM 902 N N . ASP A 1 113 ? 7.052 3.306 -3.996 1.00 93.62 113 ASP A N 1
ATOM 903 C CA . ASP A 1 113 ? 6.987 3.311 -2.542 1.00 93.62 113 ASP A CA 1
ATOM 904 C C . ASP A 1 113 ? 5.886 4.282 -2.096 1.00 93.62 113 ASP A C 1
ATOM 906 O O . ASP A 1 113 ? 5.929 5.470 -2.429 1.00 93.62 113 ASP A O 1
ATOM 910 N N . ILE A 1 114 ? 4.885 3.769 -1.379 1.00 89.69 114 ILE A N 1
ATOM 911 C CA . ILE A 1 114 ? 3.809 4.563 -0.759 1.00 89.69 114 ILE A CA 1
ATOM 912 C C . ILE A 1 114 ? 3.923 4.596 0.776 1.00 89.69 114 ILE A C 1
ATOM 914 O O . ILE A 1 114 ? 2.985 4.983 1.472 1.00 89.69 114 ILE A O 1
ATOM 918 N N . GLY A 1 115 ? 5.062 4.160 1.314 1.00 87.00 115 GLY A N 1
ATOM 919 C CA . GLY A 1 115 ? 5.400 4.075 2.731 1.00 87.00 115 GLY A CA 1
ATOM 920 C C . GLY A 1 115 ? 4.788 2.883 3.461 1.00 87.00 115 GLY A C 1
ATOM 921 O O . GLY A 1 115 ? 5.463 2.267 4.278 1.00 87.00 115 GLY A O 1
ATOM 922 N N . SER A 1 116 ? 3.531 2.531 3.175 1.00 83.69 116 SER A N 1
ATOM 923 C CA . SER A 1 116 ? 2.909 1.312 3.718 1.00 83.69 116 SER A CA 1
ATOM 924 C C . SER A 1 116 ? 3.275 0.059 2.928 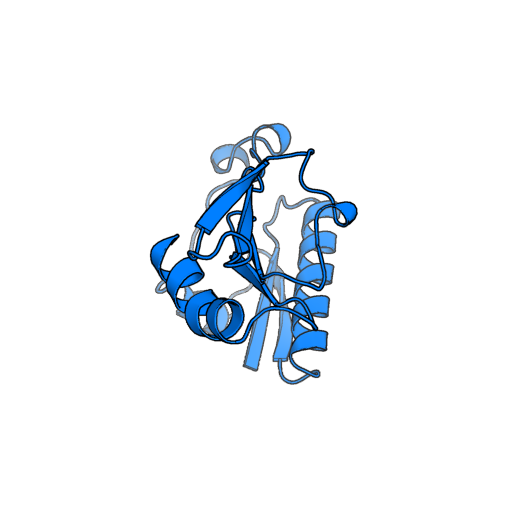1.00 83.69 116 SER A C 1
ATOM 926 O O . SER A 1 116 ? 3.315 -1.033 3.486 1.00 83.69 116 SER A O 1
ATOM 928 N N . GLU A 1 117 ? 3.518 0.212 1.627 1.00 87.12 117 GLU A N 1
ATOM 929 C CA . GLU A 1 117 ? 3.775 -0.881 0.697 1.00 87.12 117 GLU A CA 1
ATOM 930 C C . GLU A 1 117 ? 4.758 -0.445 -0.390 1.00 87.12 117 GLU A C 1
ATOM 932 O O . GLU A 1 117 ? 4.849 0.735 -0.747 1.00 87.12 117 GLU A O 1
ATOM 937 N N . ILE A 1 118 ? 5.453 -1.435 -0.948 1.00 92.06 118 ILE A N 1
ATOM 938 C CA . ILE A 1 118 ? 6.277 -1.276 -2.141 1.00 92.06 118 ILE A CA 1
ATOM 939 C C . ILE A 1 118 ? 5.663 -2.087 -3.268 1.00 92.06 118 ILE A C 1
ATOM 941 O O . ILE A 1 118 ? 5.519 -3.306 -3.173 1.00 92.06 118 ILE A O 1
ATOM 945 N N . ILE A 1 119 ? 5.350 -1.403 -4.361 1.00 93.88 119 ILE A N 1
ATOM 946 C CA . ILE A 1 119 ? 4.740 -1.983 -5.549 1.00 93.88 119 ILE A CA 1
ATOM 947 C C . ILE A 1 119 ? 5.792 -2.029 -6.652 1.00 93.88 119 ILE A C 1
ATOM 949 O O . ILE A 1 119 ? 6.348 -1.004 -7.050 1.00 93.88 119 ILE A O 1
ATOM 953 N N . VAL A 1 120 ? 6.044 -3.227 -7.175 1.00 95.94 120 VAL A N 1
ATOM 954 C CA . VAL A 1 120 ? 6.913 -3.433 -8.337 1.00 95.94 120 VAL A CA 1
ATOM 955 C C . VAL A 1 120 ? 6.035 -3.581 -9.569 1.00 95.94 120 VAL A C 1
ATOM 957 O O . VAL A 1 120 ? 5.367 -4.596 -9.758 1.00 95.94 120 VAL A O 1
ATOM 960 N N . TRP A 1 121 ? 6.035 -2.563 -10.421 1.00 96.56 121 TRP A N 1
ATOM 961 C CA . TRP A 1 121 ? 5.346 -2.605 -11.699 1.00 96.56 121 TRP A CA 1
ATOM 962 C C . TRP A 1 121 ? 6.323 -3.039 -12.790 1.00 96.56 121 TRP A C 1
ATOM 964 O O . TRP A 1 121 ? 7.364 -2.417 -12.999 1.00 96.56 121 TRP A O 1
ATOM 974 N N . VAL A 1 122 ? 5.992 -4.122 -13.489 1.00 96.06 122 VAL A N 1
ATOM 975 C CA . VAL A 1 122 ? 6.835 -4.692 -14.542 1.00 96.06 122 VAL A CA 1
ATOM 976 C C . VAL A 1 122 ? 6.214 -4.398 -15.898 1.00 96.06 122 VAL A C 1
ATOM 978 O O . VAL A 1 122 ? 5.161 -4.943 -16.237 1.00 96.06 122 VAL A O 1
ATOM 981 N N . GLY A 1 123 ? 6.882 -3.560 -16.691 1.00 96.00 123 GLY A N 1
ATOM 982 C CA . GLY A 1 123 ? 6.466 -3.256 -18.049 1.00 96.00 123 GLY A CA 1
ATOM 983 C C . GLY A 1 123 ? 6.392 -4.512 -18.912 1.00 96.00 123 GLY A C 1
ATOM 984 O O . GLY A 1 123 ? 7.258 -5.394 -18.865 1.00 96.00 123 GLY A O 1
ATOM 985 N N . LYS A 1 124 ? 5.345 -4.600 -19.737 1.00 95.62 124 LYS A N 1
ATOM 986 C CA . LYS A 1 124 ? 5.112 -5.743 -20.634 1.00 95.62 124 LYS A CA 1
ATOM 987 C C . LYS A 1 124 ? 6.338 -6.038 -21.510 1.00 95.62 124 LYS A C 1
ATOM 989 O O . LYS A 1 124 ? 6.746 -7.195 -21.643 1.00 95.62 124 LYS A O 1
ATOM 994 N N . ASN A 1 125 ? 6.954 -4.983 -22.029 1.00 95.19 125 ASN A N 1
ATOM 995 C CA . ASN A 1 125 ? 8.094 -5.017 -22.937 1.00 95.19 125 ASN A CA 1
ATOM 996 C C . ASN A 1 125 ? 9.438 -4.826 -22.216 1.00 95.19 125 ASN A C 1
ATOM 998 O O . ASN A 1 125 ? 10.456 -4.715 -22.890 1.00 95.19 125 ASN A O 1
ATOM 1002 N N . ALA A 1 126 ? 9.456 -4.803 -20.877 1.00 94.50 126 ALA A N 1
ATOM 1003 C CA . ALA A 1 126 ? 10.694 -4.650 -20.124 1.00 94.50 126 ALA A CA 1
ATOM 1004 C C . ALA A 1 126 ? 11.697 -5.764 -20.432 1.00 94.50 126 ALA A C 1
ATOM 1006 O O . ALA A 1 126 ? 11.311 -6.915 -20.706 1.00 94.50 126 ALA A O 1
ATOM 1007 N N . SER A 1 127 ? 12.980 -5.405 -20.380 1.00 93.38 127 SER A N 1
ATOM 1008 C CA . SER A 1 127 ? 14.077 -6.304 -20.713 1.00 93.38 127 SER A CA 1
ATOM 1009 C C . SER A 1 127 ? 14.100 -7.517 -19.771 1.00 93.38 127 SER A C 1
ATOM 1011 O O . SER A 1 127 ? 13.588 -7.492 -18.647 1.00 93.38 127 SER A O 1
ATOM 1013 N N . THR A 1 128 ? 14.701 -8.626 -20.217 1.00 91.19 128 THR A N 1
ATOM 1014 C CA . THR A 1 128 ? 14.853 -9.809 -19.349 1.00 91.19 128 THR A CA 1
ATOM 1015 C C . THR A 1 128 ? 15.729 -9.500 -18.133 1.00 91.19 128 THR A C 1
ATOM 1017 O O . THR A 1 128 ? 15.505 -10.071 -17.065 1.00 91.19 128 THR A O 1
ATOM 1020 N N . MET A 1 129 ? 16.708 -8.601 -18.280 1.00 89.56 129 MET A N 1
ATOM 1021 C CA . MET A 1 129 ? 17.562 -8.163 -17.179 1.00 89.56 129 MET A CA 1
ATOM 1022 C C . MET A 1 129 ? 16.751 -7.348 -16.169 1.00 89.56 129 MET A C 1
ATOM 1024 O O . MET A 1 129 ? 16.740 -7.699 -14.991 1.00 89.56 129 MET A O 1
ATOM 1028 N N . ASP A 1 130 ? 15.993 -6.351 -16.636 1.00 87.19 130 ASP A N 1
ATOM 1029 C CA . ASP A 1 130 ? 15.141 -5.516 -15.782 1.00 87.19 130 ASP A CA 1
ATOM 1030 C C . ASP A 1 130 ? 14.165 -6.374 -14.974 1.00 87.19 130 ASP A C 1
ATOM 1032 O O . ASP A 1 130 ? 14.069 -6.249 -13.753 1.00 87.19 130 ASP A O 1
ATOM 1036 N N . LYS A 1 131 ? 13.489 -7.315 -15.648 1.00 90.81 131 LYS A N 1
ATOM 1037 C CA . LYS A 1 131 ? 12.525 -8.238 -15.033 1.00 90.81 131 LYS A CA 1
ATOM 1038 C C . LYS A 1 131 ? 13.159 -9.110 -13.952 1.00 90.81 131 LYS A C 1
ATOM 1040 O O . LYS A 1 131 ? 12.572 -9.273 -12.885 1.00 90.81 131 LYS A O 1
ATOM 1045 N N . LYS A 1 132 ? 14.343 -9.675 -14.214 1.00 91.00 132 LYS A N 1
ATOM 1046 C CA . LYS A 1 132 ? 15.048 -10.539 -13.252 1.00 91.00 132 LYS A CA 1
ATOM 1047 C C . LYS A 1 132 ? 15.551 -9.757 -12.043 1.00 91.00 132 LYS A C 1
ATOM 1049 O O . LYS A 1 132 ? 15.496 -10.269 -10.932 1.00 91.00 132 LYS A O 1
ATOM 1054 N N . SER A 1 133 ? 16.015 -8.529 -12.250 1.00 89.62 133 SER A N 1
ATOM 1055 C CA . SER A 1 133 ? 16.567 -7.694 -11.182 1.00 89.62 133 SER A CA 1
ATOM 1056 C C . SER A 1 133 ? 15.506 -6.924 -10.389 1.00 89.62 133 SER A C 1
ATOM 1058 O O . SER A 1 133 ? 15.794 -6.482 -9.280 1.00 89.62 133 SER A O 1
ATOM 1060 N N . ALA A 1 134 ? 14.284 -6.792 -10.910 1.00 89.50 134 ALA A N 1
ATOM 1061 C CA . ALA A 1 134 ? 13.195 -6.009 -10.324 1.00 89.50 134 ALA A CA 1
ATOM 1062 C C . ALA A 1 134 ? 12.986 -6.260 -8.821 1.00 89.50 134 ALA A C 1
ATOM 1064 O O . ALA A 1 134 ? 13.037 -5.330 -8.014 1.00 89.50 134 ALA A O 1
ATOM 1065 N N . MET A 1 135 ? 12.796 -7.525 -8.436 1.00 91.25 135 MET A N 1
ATOM 1066 C CA . MET A 1 135 ? 12.523 -7.892 -7.043 1.00 91.25 135 MET A CA 1
ATOM 1067 C C . MET A 1 135 ? 13.741 -7.706 -6.138 1.00 91.25 135 MET A C 1
ATOM 1069 O O . MET A 1 135 ? 13.579 -7.351 -4.974 1.00 91.25 135 MET A O 1
ATOM 1073 N N . ASP A 1 136 ? 14.954 -7.909 -6.651 1.00 91.12 136 ASP A N 1
ATOM 1074 C CA . ASP A 1 136 ? 16.178 -7.716 -5.869 1.00 91.12 136 ASP A CA 1
ATOM 1075 C C . ASP A 1 136 ? 16.423 -6.236 -5.578 1.00 91.12 136 ASP A C 1
ATOM 1077 O O . ASP A 1 136 ? 16.813 -5.884 -4.467 1.00 91.12 136 ASP A O 1
ATOM 1081 N N . PHE A 1 137 ? 16.159 -5.356 -6.547 1.00 90.12 137 PHE A N 1
ATOM 1082 C CA . PHE A 1 137 ? 16.239 -3.911 -6.333 1.00 90.12 137 PHE A CA 1
ATOM 1083 C C . PHE A 1 137 ? 15.153 -3.416 -5.381 1.00 90.12 137 PHE A C 1
ATOM 1085 O O . PHE A 1 137 ? 15.458 -2.623 -4.496 1.00 90.12 137 PHE A O 1
ATOM 1092 N N . ALA A 1 138 ? 13.923 -3.920 -5.503 1.00 88.94 138 ALA A N 1
ATOM 1093 C CA . ALA A 1 138 ? 12.851 -3.585 -4.569 1.00 88.94 138 ALA A CA 1
ATOM 1094 C C . ALA A 1 138 ? 13.192 -4.015 -3.132 1.00 88.94 138 ALA A C 1
ATOM 1096 O O . ALA A 1 138 ? 13.019 -3.237 -2.201 1.00 88.94 138 ALA A O 1
ATOM 1097 N N . LYS A 1 139 ? 13.757 -5.218 -2.953 1.00 88.44 139 LYS A N 1
ATOM 1098 C CA . LYS A 1 139 ? 14.223 -5.705 -1.644 1.00 88.44 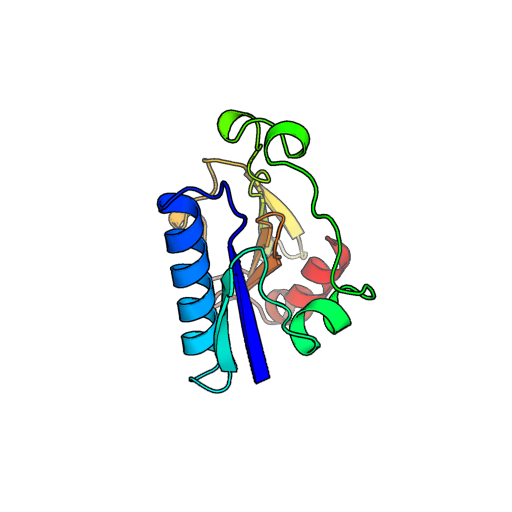139 LYS A CA 1
ATOM 1099 C C . LYS A 1 139 ? 15.398 -4.911 -1.082 1.00 88.44 139 LYS A C 1
ATOM 1101 O O . LYS A 1 139 ? 15.460 -4.736 0.121 1.00 88.44 139 LYS A O 1
ATOM 1106 N N . LYS A 1 140 ? 16.337 -4.473 -1.928 1.00 88.06 140 LYS A N 1
ATOM 1107 C CA . LYS A 1 140 ? 17.487 -3.646 -1.512 1.00 88.06 140 LYS A CA 1
ATOM 1108 C C . LYS A 1 140 ? 17.110 -2.202 -1.184 1.00 88.06 140 LYS A C 1
ATOM 1110 O O . LYS A 1 140 ? 17.923 -1.494 -0.604 1.00 88.06 140 LYS A O 1
ATOM 1115 N N . TYR A 1 141 ? 15.953 -1.750 -1.659 1.00 83.12 141 TYR A N 1
ATOM 1116 C CA . TYR A 1 141 ? 15.443 -0.416 -1.379 1.00 83.12 141 TYR A CA 1
ATOM 1117 C C . TYR A 1 141 ? 14.779 -0.322 0.007 1.00 83.12 141 TYR A C 1
ATOM 1119 O O . TYR A 1 141 ? 14.817 0.760 0.591 1.00 83.12 141 TYR A O 1
ATOM 1127 N N . LEU A 1 142 ? 14.197 -1.426 0.509 1.00 68.44 142 LEU A N 1
ATOM 1128 C CA . LEU A 1 142 ? 13.740 -1.568 1.903 1.00 68.44 142 LEU A CA 1
ATOM 1129 C C . LEU A 1 142 ? 14.904 -1.401 2.888 1.00 68.44 142 LEU A C 1
ATOM 1131 O O . LEU A 1 142 ? 14.666 -0.773 3.942 1.00 68.44 142 LEU A O 1
#

Organism: NCBI:txid433720

Secondary structure (DSSP, 8-state):
-EEEEEE-TT--HHHHHHHHHHHHHHHHHTTT-SEEEEEETT---HHHHHHTTS-S-PPPPGGGG--GGG--PPPPEEEEEE-TTSS-EEEEEEEGGG--GGG--TTSEEEEE-SS-EEEEE-TT--HHHHHHHHHHHHHH-

Sequence (142 aa):
LILHQWNGKKSSGQERLKAAFYCRALDEERRGLPEVIVLEEGDQDEKFWSYLKGGYGKVKSANEGGADDEIKSNEKRLYRLSDASGMLKFRRIATGEDVRRTLLDSNDVFILDIGSEIIVWVGKNASTMDKKSAMDFAKKYL

pLDDT: mean 90.45, std 6.7, range [63.25, 97.5]